Protein AF-A0A7Y0SBK3-F1 (afdb_monomer)

Organism: Vibrio parahaemolyticus (NCBI:txid670)

InterPro domains:
  IPR017850 Alkaline-phosphatase-like, core domain superfamily [G3DSA:3.40.720.10] (1-101)
  IPR017850 Alkaline-phosphatase-like, core domain superfamily [SSF53649] (2-97)

Foldseek 3Di:
DDDFAPPPADLQRVLCVFFVDHCVRQVVHYPPDQAETPGDGPLNVCVVVVHAAADEEACSVCRHWFHPPDDCVPRQAAQCSPTSHNGYHHAHDPPDRPVSRD

Sequence (102 aa):
PVQCELPSMSRPLYECILTGVRPVESGIVNNNIVRLSKHDSIFSLAKAQGKVTAAAAYHWVSELYNRAPFEPVRDRFTHDETLNIQHGCFYHWDHYPDEALF

Secondary structure (DSSP, 8-state):
----PSS--HHHHHHHHHH---HHHHT--STT--S--SS--HHHHHHHTT---EEEEETHHHHHHT-SS--HHHHSEEE-TTSSSSEEEEE--SS--GGGT-

Structure (mmCIF, N/CA/C/O backbone):
data_AF-A0A7Y0SBK3-F1
#
_entry.id   AF-A0A7Y0SBK3-F1
#
loop_
_atom_site.group_PDB
_atom_site.id
_atom_site.type_symbol
_atom_site.label_atom_id
_atom_site.label_alt_id
_atom_site.label_comp_id
_atom_site.label_asym_id
_atom_site.label_entity_id
_atom_site.label_seq_id
_atom_site.pdbx_PDB_ins_code
_atom_site.Cartn_x
_atom_site.Cartn_y
_atom_site.Cartn_z
_atom_site.occupancy
_atom_site.B_iso_or_equiv
_atom_site.auth_seq_id
_atom_site.auth_comp_id
_atom_site.auth_asym_id
_atom_site.auth_atom_id
_atom_site.pdbx_PDB_model_num
ATOM 1 N N . PRO A 1 1 ? 19.084 -16.283 8.026 1.00 74.00 1 PRO A N 1
ATOM 2 C CA . PRO A 1 1 ? 18.577 -15.773 6.730 1.00 74.00 1 PRO A CA 1
ATOM 3 C C . PRO A 1 1 ? 17.096 -15.383 6.823 1.00 74.00 1 PRO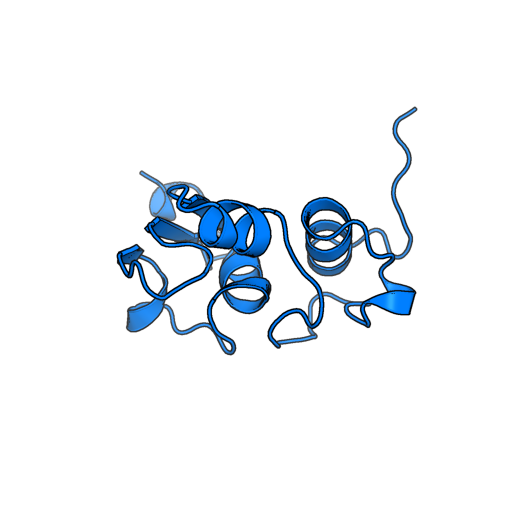 A C 1
ATOM 5 O O . PRO A 1 1 ? 16.313 -16.135 7.393 1.00 74.00 1 PRO A O 1
ATOM 8 N N . VAL A 1 2 ? 16.733 -14.206 6.305 1.00 77.19 2 VAL A N 1
ATOM 9 C CA . VAL A 1 2 ? 15.328 -13.785 6.158 1.00 77.19 2 VAL A CA 1
ATOM 10 C C . VAL A 1 2 ? 14.784 -14.420 4.877 1.00 77.19 2 VAL A C 1
ATOM 12 O O . VAL A 1 2 ? 15.456 -14.382 3.848 1.00 77.19 2 VAL A O 1
ATOM 15 N N . GLN A 1 3 ? 13.613 -15.050 4.954 1.00 88.62 3 GLN A N 1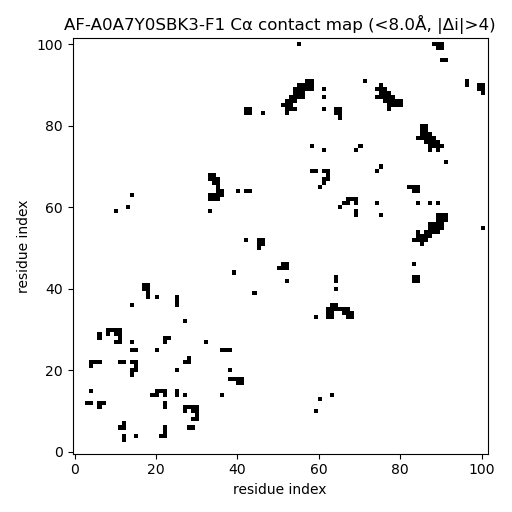
ATOM 16 C CA . GLN A 1 3 ? 12.937 -15.688 3.821 1.00 88.62 3 GLN A CA 1
ATOM 17 C C . GLN A 1 3 ? 11.788 -14.798 3.332 1.00 88.62 3 GLN A C 1
ATOM 19 O O . GLN A 1 3 ? 11.200 -14.064 4.123 1.00 88.62 3 GLN A O 1
ATOM 24 N N . CYS A 1 4 ? 11.481 -14.855 2.035 1.00 91.19 4 CYS A N 1
ATOM 25 C CA . CYS A 1 4 ? 10.337 -14.166 1.438 1.00 91.19 4 CYS A CA 1
ATOM 26 C C . CYS A 1 4 ? 9.482 -15.149 0.633 1.00 91.19 4 CYS A C 1
ATOM 28 O O . CYS A 1 4 ? 9.964 -16.210 0.231 1.00 91.19 4 CYS A O 1
ATOM 30 N N . GLU A 1 5 ? 8.221 -14.783 0.412 1.00 95.62 5 GLU A N 1
ATOM 31 C CA . GLU A 1 5 ? 7.313 -15.525 -0.461 1.00 95.62 5 GLU A CA 1
ATOM 32 C C . GLU A 1 5 ? 7.717 -15.404 -1.936 1.00 95.62 5 GLU A C 1
ATOM 34 O O . GLU A 1 5 ? 8.484 -14.524 -2.339 1.00 95.62 5 GLU A O 1
ATOM 39 N N . LEU A 1 6 ? 7.169 -16.293 -2.764 1.00 93.50 6 LEU A N 1
ATOM 40 C CA . LEU A 1 6 ? 7.347 -16.246 -4.210 1.00 93.50 6 LEU A CA 1
ATOM 41 C C . LEU A 1 6 ? 6.083 -15.707 -4.900 1.00 93.50 6 LEU A C 1
ATOM 43 O O . LEU A 1 6 ? 4.971 -16.081 -4.521 1.00 93.50 6 LEU A O 1
ATOM 47 N N . PRO A 1 7 ? 6.227 -14.878 -5.949 1.00 94.56 7 PRO A N 1
ATOM 48 C CA . PRO A 1 7 ? 7.485 -14.381 -6.509 1.00 94.56 7 PRO A CA 1
ATOM 49 C C . PRO A 1 7 ? 8.098 -13.249 -5.674 1.00 94.56 7 PRO A C 1
ATOM 51 O O . PRO A 1 7 ? 7.385 -12.402 -5.139 1.00 94.56 7 PRO A O 1
ATOM 54 N N . SER A 1 8 ? 9.432 -13.191 -5.644 1.00 93.62 8 SER A N 1
ATOM 55 C CA . SER A 1 8 ? 10.204 -12.170 -4.927 1.00 93.62 8 SER A CA 1
ATOM 56 C C . SER A 1 8 ? 10.209 -10.820 -5.666 1.00 93.62 8 SER A C 1
ATOM 58 O O . SER A 1 8 ? 11.249 -10.335 -6.111 1.00 93.62 8 SER A O 1
ATOM 60 N N . MET A 1 9 ? 9.021 -10.244 -5.856 1.00 95.75 9 MET A N 1
ATOM 61 C CA . MET A 1 9 ? 8.772 -8.961 -6.518 1.00 95.75 9 MET A CA 1
ATOM 62 C C . MET A 1 9 ? 8.092 -7.992 -5.551 1.00 95.75 9 MET A C 1
ATOM 64 O O . MET A 1 9 ? 7.298 -8.408 -4.709 1.00 95.75 9 MET A O 1
ATOM 68 N N . SER A 1 10 ? 8.359 -6.694 -5.696 1.00 94.81 10 SER A N 1
ATOM 69 C CA . SER A 1 10 ? 7.945 -5.705 -4.700 1.00 94.81 10 SER A CA 1
ATOM 70 C C . SER A 1 10 ? 6.428 -5.636 -4.498 1.00 94.81 10 SER A C 1
ATOM 72 O O . SER A 1 10 ? 5.983 -5.792 -3.367 1.00 94.81 10 SER A O 1
ATOM 74 N N . ARG A 1 11 ? 5.606 -5.466 -5.550 1.00 96.81 11 ARG A N 1
ATOM 75 C CA . ARG A 1 11 ? 4.143 -5.342 -5.375 1.00 96.81 11 ARG A CA 1
ATOM 76 C C . ARG A 1 11 ? 3.507 -6.610 -4.776 1.00 96.81 11 ARG A C 1
ATOM 78 O O . ARG A 1 11 ? 2.757 -6.460 -3.813 1.00 96.81 11 ARG A O 1
ATOM 85 N N . PRO A 1 12 ? 3.821 -7.834 -5.255 1.00 97.94 12 PRO A N 1
ATOM 86 C CA . PRO A 1 12 ? 3.398 -9.070 -4.590 1.00 97.94 12 PRO A CA 1
ATOM 87 C C . PRO A 1 12 ? 3.792 -9.157 -3.114 1.00 97.94 12 PRO A C 1
ATOM 89 O O . PRO A 1 12 ? 2.976 -9.539 -2.277 1.00 97.94 12 PRO A O 1
ATOM 92 N N . LEU A 1 13 ? 5.027 -8.779 -2.774 1.00 97.25 13 LEU A N 1
ATOM 93 C CA . LEU A 1 13 ? 5.510 -8.863 -1.398 1.00 97.25 13 LEU A CA 1
ATOM 94 C C . LEU A 1 13 ? 4.936 -7.767 -0.490 1.00 97.25 13 LEU A C 1
ATOM 96 O O . LEU A 1 13 ? 4.731 -8.030 0.692 1.00 97.25 13 LEU A O 1
ATOM 100 N N . TYR A 1 14 ? 4.608 -6.579 -1.010 1.00 97.12 14 TYR A N 1
ATOM 101 C CA . TYR A 1 14 ? 3.883 -5.559 -0.246 1.00 97.12 14 TYR A CA 1
ATOM 102 C C . TYR A 1 14 ? 2.474 -6.019 0.117 1.00 97.12 14 TYR A C 1
ATOM 104 O O . TYR A 1 14 ? 2.080 -5.874 1.272 1.00 97.12 14 TYR A O 1
ATOM 112 N N . GLU A 1 15 ? 1.739 -6.603 -0.834 1.00 98.19 15 GLU A N 1
ATOM 113 C CA . GLU A 1 15 ? 0.440 -7.228 -0.555 1.00 98.19 15 GLU A CA 1
ATOM 114 C C . GLU A 1 15 ? 0.590 -8.308 0.523 1.00 98.19 15 GLU A C 1
ATOM 116 O O . GLU A 1 15 ? -0.133 -8.301 1.518 1.00 98.19 15 GLU A O 1
ATOM 121 N N . CYS A 1 16 ? 1.580 -9.191 0.375 1.00 97.94 16 CYS A N 1
ATOM 122 C CA . CYS A 1 16 ? 1.807 -10.287 1.311 1.00 97.94 16 CYS A CA 1
ATOM 123 C C . CYS A 1 16 ? 2.118 -9.811 2.733 1.00 97.94 16 CYS A C 1
ATOM 125 O O . CYS A 1 16 ? 1.548 -10.326 3.690 1.00 97.94 16 CYS A O 1
ATOM 127 N N . ILE A 1 17 ? 3.009 -8.831 2.894 1.00 97.00 17 ILE A N 1
ATOM 128 C CA . ILE A 1 17 ? 3.418 -8.347 4.219 1.00 97.00 17 ILE A CA 1
ATOM 129 C C . ILE A 1 17 ? 2.276 -7.595 4.910 1.00 97.00 17 ILE A C 1
ATOM 131 O O . ILE A 1 17 ? 2.110 -7.710 6.121 1.00 97.00 17 ILE A O 1
ATOM 135 N N . LEU A 1 18 ? 1.491 -6.821 4.158 1.00 98.12 18 LEU A N 1
ATOM 136 C CA . LEU A 1 18 ? 0.480 -5.932 4.732 1.00 98.12 18 LEU A CA 1
ATOM 137 C C . LEU A 1 18 ? -0.881 -6.607 4.938 1.00 98.12 18 LEU A C 1
ATOM 139 O O . LEU A 1 18 ? -1.694 -6.059 5.679 1.00 98.12 18 LEU A O 1
ATOM 143 N N . THR A 1 19 ? -1.122 -7.768 4.321 1.00 98.44 19 THR A N 1
ATOM 144 C CA . THR A 1 19 ? -2.361 -8.560 4.481 1.00 98.44 19 THR A CA 1
ATOM 145 C C . THR A 1 19 ? -2.135 -9.919 5.151 1.00 98.44 19 THR A C 1
ATOM 147 O O . THR A 1 19 ? -3.076 -10.525 5.656 1.00 98.44 19 THR A O 1
ATOM 150 N N . GLY A 1 20 ? -0.899 -10.430 5.151 1.00 97.62 20 GLY A N 1
ATOM 151 C CA . GLY A 1 20 ? -0.581 -11.795 5.579 1.00 97.62 20 GLY A CA 1
ATOM 152 C C . GLY A 1 20 ? -0.983 -12.887 4.576 1.00 97.62 20 GLY A C 1
ATOM 153 O O . GLY A 1 20 ? -0.877 -14.066 4.904 1.00 97.62 20 GLY A O 1
ATOM 154 N N . VAL A 1 21 ? -1.444 -12.528 3.369 1.00 98.19 21 VAL A N 1
ATOM 155 C CA . VAL A 1 21 ? -1.926 -13.471 2.343 1.00 98.19 21 VAL A CA 1
ATOM 156 C C . VAL A 1 21 ? -0.852 -13.722 1.283 1.00 98.19 21 VAL A C 1
ATOM 158 O O . VAL A 1 21 ? -0.281 -12.779 0.734 1.00 98.19 21 VAL A O 1
ATOM 161 N N . ARG A 1 22 ? -0.586 -14.990 0.941 1.00 97.81 22 ARG A N 1
ATOM 162 C CA . ARG A 1 22 ? 0.470 -15.337 -0.029 1.00 97.81 22 ARG A CA 1
ATOM 163 C C . ARG A 1 22 ? 0.153 -14.778 -1.423 1.00 97.81 22 ARG A C 1
ATOM 165 O O . ARG A 1 22 ? -1.019 -14.749 -1.800 1.00 97.81 22 ARG A O 1
ATOM 172 N N . PRO A 1 23 ? 1.155 -14.436 -2.259 1.00 97.75 23 PRO A N 1
ATOM 173 C CA . PRO A 1 23 ? 0.921 -13.874 -3.596 1.00 97.75 23 PRO A CA 1
ATOM 174 C C . PRO A 1 23 ? -0.022 -14.692 -4.489 1.00 97.75 23 PRO A C 1
ATOM 176 O O . PRO A 1 23 ? -0.858 -14.134 -5.199 1.00 97.75 23 PRO A O 1
ATOM 179 N N . VAL A 1 24 ? 0.089 -16.025 -4.442 1.00 96.94 24 VAL A N 1
ATOM 180 C CA . VAL A 1 24 ? -0.773 -16.932 -5.219 1.00 96.94 24 VAL A CA 1
ATOM 181 C C . VAL A 1 24 ? -2.233 -16.903 -4.752 1.00 96.94 24 VAL A C 1
ATOM 183 O O . VAL A 1 24 ? -3.136 -17.073 -5.565 1.00 96.94 24 VAL A O 1
ATOM 186 N N . GLU A 1 25 ? -2.469 -16.649 -3.464 1.00 97.88 25 GLU A N 1
ATOM 187 C CA . GLU A 1 25 ? -3.805 -16.569 -2.864 1.00 97.88 25 GLU A CA 1
ATOM 188 C C . GLU A 1 25 ? -4.410 -15.177 -3.046 1.00 97.88 25 GLU A C 1
ATOM 190 O O . GLU A 1 25 ? -5.582 -15.057 -3.399 1.00 97.88 25 GLU A O 1
ATOM 195 N N . SER A 1 26 ? -3.602 -14.123 -2.880 1.00 97.44 26 SER A N 1
ATOM 196 C CA . SER A 1 26 ? -4.049 -12.741 -3.071 1.00 97.44 26 SER A CA 1
ATOM 197 C C . SER A 1 26 ? -4.319 -12.412 -4.535 1.00 97.44 26 SER A C 1
ATOM 199 O O . SER A 1 26 ? -5.094 -11.504 -4.852 1.00 97.44 26 SER A O 1
ATOM 201 N N . GLY A 1 27 ? -3.665 -13.134 -5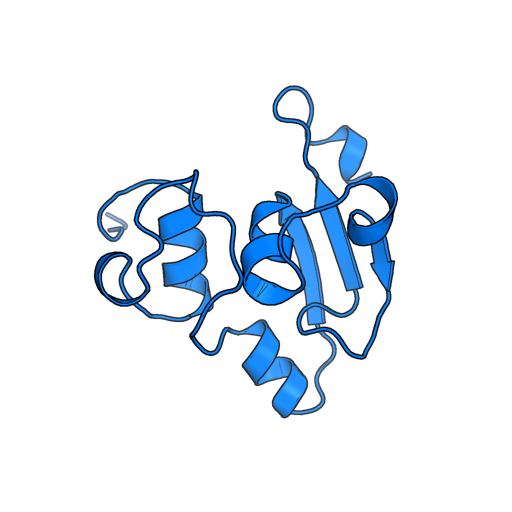.449 1.00 97.75 27 GLY A N 1
ATOM 202 C CA . GLY A 1 27 ? -3.711 -12.897 -6.884 1.00 97.75 27 GLY A CA 1
ATOM 203 C C . GLY A 1 27 ? -2.940 -11.649 -7.321 1.00 97.75 27 GLY A C 1
ATOM 204 O O . GLY A 1 27 ? -3.123 -11.214 -8.455 1.00 97.75 27 GLY A O 1
ATOM 205 N N . ILE A 1 28 ? -2.119 -11.044 -6.453 1.00 98.06 28 ILE A N 1
ATOM 206 C CA . ILE A 1 28 ? -1.122 -10.025 -6.818 1.00 98.06 28 ILE A CA 1
ATOM 207 C C . ILE A 1 28 ? 0.203 -10.757 -7.062 1.00 98.06 28 ILE A C 1
ATOM 209 O O . ILE A 1 28 ? 1.039 -10.882 -6.176 1.00 98.06 28 ILE A O 1
ATOM 213 N N . VAL A 1 29 ? 0.378 -11.294 -8.272 1.00 97.56 29 VAL A N 1
ATOM 214 C CA . VAL A 1 29 ? 1.510 -12.179 -8.625 1.00 97.56 29 VAL A CA 1
ATOM 215 C C . VAL A 1 29 ? 2.583 -11.510 -9.492 1.00 97.56 29 VAL A C 1
ATOM 217 O O . VAL A 1 29 ? 3.569 -12.139 -9.855 1.00 97.56 29 VAL A O 1
ATOM 220 N N . ASN A 1 30 ? 2.413 -10.240 -9.856 1.00 96.62 30 ASN A N 1
ATOM 221 C CA . ASN A 1 30 ? 3.419 -9.433 -10.546 1.00 96.62 30 ASN A CA 1
ATOM 222 C C . ASN A 1 30 ? 3.153 -7.933 -10.323 1.00 96.62 30 ASN A C 1
ATOM 224 O O . ASN A 1 30 ? 2.090 -7.549 -9.832 1.00 96.62 30 ASN A O 1
ATOM 228 N N . ASN A 1 31 ? 4.113 -7.085 -10.696 1.00 96.00 31 ASN A N 1
ATOM 229 C CA . ASN A 1 31 ? 4.042 -5.636 -10.466 1.00 96.00 31 ASN A CA 1
ATOM 230 C C . ASN A 1 31 ? 2.994 -4.900 -11.322 1.00 96.00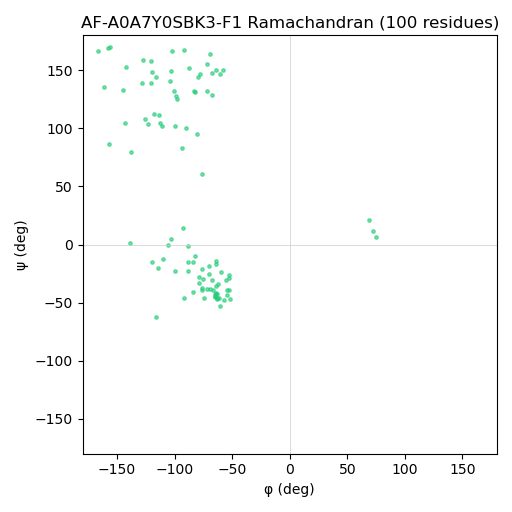 31 ASN A C 1
ATOM 232 O O . ASN A 1 31 ? 2.570 -3.808 -10.949 1.00 96.00 31 ASN A O 1
ATOM 236 N N . ASN A 1 32 ? 2.533 -5.504 -12.420 1.00 96.31 32 ASN A N 1
ATOM 237 C CA . ASN A 1 32 ? 1.639 -4.866 -13.391 1.00 96.31 32 ASN A CA 1
ATOM 238 C C . ASN A 1 32 ? 0.146 -5.029 -13.047 1.00 96.31 32 ASN A C 1
ATOM 240 O O . ASN A 1 32 ? -0.710 -4.540 -13.781 1.00 96.31 32 ASN A O 1
ATOM 244 N N . ILE A 1 33 ? -0.196 -5.732 -11.961 1.00 97.19 33 ILE A N 1
ATOM 245 C CA . ILE A 1 33 ? -1.593 -5.937 -11.553 1.00 97.19 33 ILE A CA 1
ATOM 246 C C . ILE A 1 33 ? -2.108 -4.700 -10.817 1.00 97.19 33 ILE A C 1
ATOM 248 O O . ILE A 1 33 ? -1.936 -4.576 -9.608 1.00 97.19 33 ILE A O 1
ATOM 252 N N . VAL A 1 34 ? -2.777 -3.807 -11.546 1.00 97.50 34 VAL A N 1
ATOM 253 C CA . VAL A 1 34 ? -3.359 -2.565 -11.016 1.00 97.50 34 VAL A CA 1
ATOM 254 C C . VAL A 1 34 ? -4.797 -2.792 -10.548 1.00 97.50 34 VAL A C 1
ATOM 256 O O . VAL A 1 34 ? -5.724 -2.840 -11.353 1.00 97.50 34 VAL A O 1
ATOM 259 N N . ARG A 1 35 ? -4.987 -2.957 -9.235 1.00 97.75 35 ARG A N 1
ATOM 260 C CA . ARG A 1 35 ? -6.299 -2.999 -8.562 1.00 97.75 35 ARG A CA 1
ATOM 26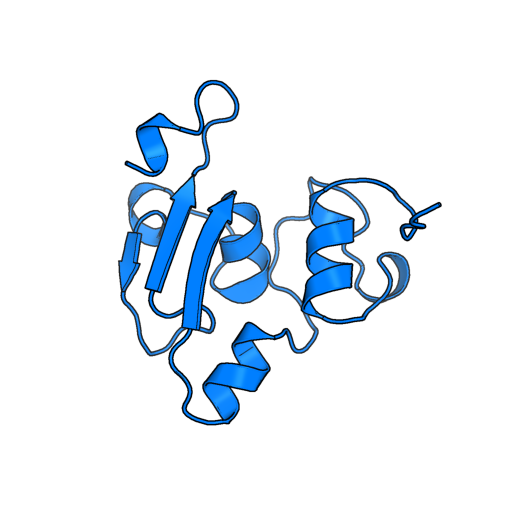1 C C . ARG A 1 35 ? -6.151 -2.862 -7.045 1.00 97.75 35 ARG A C 1
ATOM 263 O O . ARG A 1 35 ? -5.069 -3.121 -6.518 1.00 97.75 35 ARG A O 1
ATOM 270 N N . LEU A 1 36 ? -7.275 -2.607 -6.372 1.00 98.19 36 LEU A N 1
ATOM 271 C CA . LEU A 1 36 ? -7.401 -2.754 -4.921 1.00 98.19 36 LEU A CA 1
ATOM 272 C C . LEU A 1 36 ? -7.149 -4.203 -4.476 1.00 98.19 36 LEU A C 1
ATOM 274 O O . LEU A 1 36 ? -7.501 -5.166 -5.180 1.00 98.19 36 LEU A O 1
ATOM 278 N N . SER A 1 37 ? -6.576 -4.348 -3.282 1.00 98.00 37 SER A N 1
ATOM 279 C CA . SER A 1 37 ? -6.546 -5.607 -2.545 1.00 98.00 37 SER A CA 1
ATOM 280 C C . SER A 1 37 ? -7.974 -6.104 -2.294 1.00 98.00 37 SER A C 1
ATOM 282 O O . SER A 1 37 ? -8.928 -5.330 -2.211 1.00 98.00 37 SER A O 1
ATOM 284 N N . LYS A 1 38 ? -8.121 -7.427 -2.213 1.00 98.06 38 LYS A N 1
ATOM 285 C CA . LYS A 1 38 ? -9.377 -8.099 -1.841 1.00 98.06 38 LYS A CA 1
ATOM 286 C C . LYS A 1 38 ? -9.349 -8.598 -0.393 1.00 98.06 38 LYS A C 1
ATOM 288 O O . LYS A 1 38 ? -10.272 -9.294 0.020 1.00 98.06 38 LYS A O 1
ATOM 293 N N . HIS A 1 39 ? -8.281 -8.292 0.337 1.00 98.19 39 HIS A N 1
ATOM 294 C CA . HIS A 1 39 ? -8.022 -8.779 1.682 1.00 98.19 39 HIS A CA 1
ATOM 295 C C . HIS A 1 39 ? -7.913 -7.607 2.649 1.00 98.19 39 HIS A C 1
ATOM 297 O O . HIS A 1 39 ? -7.616 -6.478 2.252 1.00 98.19 39 HIS A O 1
ATOM 303 N N . ASP A 1 40 ? -8.141 -7.891 3.926 1.00 98.19 40 ASP A N 1
ATOM 304 C 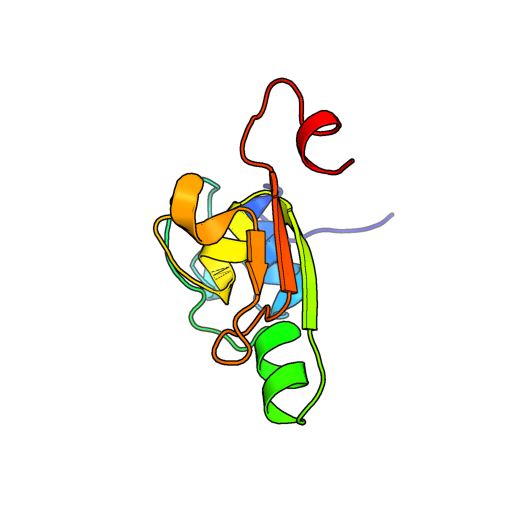CA . ASP A 1 40 ? -7.896 -6.913 4.970 1.00 98.19 40 ASP A CA 1
ATOM 305 C C . ASP A 1 40 ? -6.399 -6.648 5.097 1.00 98.19 40 ASP A C 1
ATOM 307 O O . ASP A 1 40 ? -5.591 -7.570 5.222 1.00 98.19 40 ASP A O 1
ATOM 311 N N . SER A 1 41 ? -6.036 -5.370 5.064 1.00 98.38 41 SER A N 1
ATOM 312 C CA . SER A 1 41 ? -4.673 -4.921 5.303 1.00 98.38 41 SER A CA 1
ATOM 313 C C . SER A 1 41 ? -4.542 -4.356 6.710 1.00 98.38 41 SER A C 1
ATOM 315 O O . SER A 1 41 ? -5.533 -4.006 7.355 1.00 98.38 41 SER A O 1
ATOM 317 N N . ILE A 1 42 ? -3.309 -4.163 7.182 1.00 98.44 42 ILE A N 1
ATOM 318 C CA . ILE A 1 42 ? -3.072 -3.458 8.452 1.00 98.44 42 ILE A CA 1
ATOM 319 C C . ILE A 1 42 ? -3.765 -2.084 8.498 1.00 98.44 42 ILE A C 1
ATOM 321 O O . ILE A 1 42 ? -4.163 -1.638 9.572 1.00 98.44 42 ILE A O 1
ATOM 325 N N . PHE A 1 43 ? -3.951 -1.434 7.343 1.00 98.69 43 PHE A N 1
ATOM 326 C CA . PHE A 1 43 ? -4.613 -0.138 7.236 1.00 98.69 43 PHE A CA 1
ATOM 327 C C . PHE A 1 43 ? -6.130 -0.260 7.414 1.00 98.69 43 PHE A C 1
ATOM 329 O O . PHE A 1 43 ? -6.701 0.498 8.199 1.00 98.69 43 PHE A O 1
ATOM 336 N N . SER A 1 44 ? -6.783 -1.229 6.752 1.00 98.38 44 SER A N 1
ATOM 337 C CA . SER A 1 44 ? -8.229 -1.449 6.930 1.00 98.38 44 SER A CA 1
ATOM 338 C C . SER A 1 44 ? -8.549 -1.872 8.366 1.00 98.38 44 SER A C 1
ATOM 340 O O . SER A 1 44 ? -9.473 -1.332 8.975 1.00 98.38 44 SER A O 1
ATOM 342 N N . LEU A 1 45 ? -7.728 -2.751 8.951 1.00 98.62 45 LEU A N 1
ATOM 343 C CA . LEU A 1 45 ? -7.875 -3.210 10.333 1.00 98.62 45 LEU A CA 1
ATOM 344 C C . LEU A 1 45 ? -7.681 -2.078 11.351 1.00 98.62 45 LEU A C 1
ATOM 346 O O . LEU A 1 45 ? -8.462 -1.957 12.295 1.00 98.62 45 LEU A O 1
ATOM 350 N N . ALA A 1 46 ? -6.660 -1.234 11.170 1.00 98.69 46 ALA A N 1
ATOM 351 C CA . ALA A 1 46 ? -6.412 -0.093 12.048 1.00 98.69 46 ALA A CA 1
ATOM 352 C C . ALA A 1 46 ? -7.568 0.915 11.993 1.00 98.69 46 ALA A C 1
ATOM 354 O O . ALA A 1 46 ? -8.078 1.325 13.039 1.00 98.69 46 ALA A O 1
ATOM 355 N N . LYS A 1 47 ? -8.036 1.254 10.788 1.00 98.44 47 LYS A N 1
ATOM 356 C CA . LYS A 1 47 ? -9.170 2.160 10.600 1.00 98.44 47 LYS A CA 1
ATOM 357 C C . LYS A 1 47 ? -10.464 1.608 11.195 1.00 98.44 47 LYS A C 1
ATOM 359 O O . LYS A 1 47 ? -11.190 2.348 11.852 1.00 98.44 47 LYS A O 1
ATOM 364 N N . ALA A 1 48 ? -10.745 0.314 11.018 1.00 98.31 48 ALA A N 1
ATOM 365 C CA . ALA A 1 48 ? -11.919 -0.336 11.608 1.00 98.31 48 ALA A CA 1
ATOM 366 C C . ALA A 1 48 ? -11.931 -0.252 13.148 1.00 98.31 48 ALA A C 1
ATOM 368 O O . ALA A 1 48 ? -12.991 -0.288 13.766 1.00 98.31 48 ALA A O 1
ATOM 369 N N . GLN A 1 49 ? -10.758 -0.084 13.767 1.00 98.56 49 GLN A N 1
ATOM 370 C CA . GLN A 1 49 ? -10.587 0.149 15.204 1.00 98.56 49 GLN A CA 1
ATOM 371 C C . GLN A 1 49 ? -10.525 1.641 15.585 1.00 98.56 49 GLN A C 1
ATOM 373 O O . GLN A 1 49 ? -10.098 1.974 16.691 1.00 98.56 49 GLN A O 1
ATOM 378 N N . GLY A 1 50 ? -10.907 2.546 14.681 1.00 98.19 50 GLY A N 1
ATOM 379 C CA . GLY A 1 50 ? -10.902 3.992 14.915 1.00 98.19 50 GLY A CA 1
ATOM 380 C C . GLY A 1 50 ? -9.503 4.602 15.036 1.00 98.19 50 GLY A C 1
ATOM 381 O O . GLY A 1 50 ? -9.352 5.662 15.639 1.00 98.19 50 GLY A O 1
ATOM 382 N N . LYS A 1 51 ? -8.464 3.930 14.523 1.00 98.62 51 LYS A N 1
ATOM 383 C CA . LYS A 1 51 ? -7.094 4.459 14.525 1.00 98.62 51 LYS A CA 1
ATOM 384 C C . LYS A 1 51 ? -6.851 5.317 13.292 1.00 98.62 51 LYS A C 1
ATOM 386 O O . LYS A 1 51 ? -7.418 5.063 12.233 1.00 98.62 51 LYS A O 1
ATOM 391 N N . VAL A 1 52 ? -5.940 6.273 13.446 1.00 98.56 52 VAL A N 1
ATOM 392 C CA . VAL A 1 52 ? -5.440 7.094 12.345 1.00 98.56 52 VAL A CA 1
ATOM 393 C C . VAL A 1 52 ? -4.327 6.352 11.611 1.00 98.56 52 VAL A C 1
ATOM 395 O O . VAL A 1 52 ? -3.407 5.829 12.245 1.00 98.56 52 VAL A O 1
ATOM 398 N N . THR A 1 53 ? -4.400 6.312 10.284 1.00 98.69 53 THR A N 1
ATOM 399 C CA . THR A 1 53 ? -3.409 5.655 9.427 1.00 98.69 53 THR A CA 1
ATOM 400 C C . THR A 1 53 ? -2.688 6.650 8.526 1.00 98.69 53 THR A C 1
ATOM 402 O O . THR A 1 53 ? -3.269 7.608 8.009 1.00 98.69 53 THR A O 1
ATOM 405 N N . ALA A 1 54 ? -1.402 6.390 8.297 1.00 98.25 54 ALA A N 1
ATOM 406 C CA . ALA A 1 54 ? -0.598 7.163 7.368 1.00 98.25 54 ALA A CA 1
ATOM 407 C C . ALA A 1 54 ? 0.385 6.279 6.597 1.00 98.25 54 ALA A C 1
ATOM 409 O O . ALA A 1 54 ? 0.806 5.235 7.100 1.00 98.25 54 ALA A O 1
ATOM 410 N N . ALA A 1 55 ? 0.765 6.701 5.390 1.00 97.50 55 ALA A N 1
ATOM 411 C CA . ALA A 1 55 ? 1.816 6.051 4.615 1.00 97.50 55 ALA A CA 1
ATOM 412 C C . ALA A 1 55 ? 2.629 7.065 3.805 1.00 97.50 55 ALA A C 1
ATOM 414 O O . ALA A 1 55 ? 2.073 7.898 3.094 1.00 97.50 55 ALA A O 1
ATOM 415 N N . ALA A 1 56 ? 3.950 6.930 3.870 1.00 96.50 56 ALA A N 1
ATOM 416 C CA . ALA A 1 56 ? 4.893 7.537 2.943 1.00 96.50 56 ALA A CA 1
ATOM 417 C C . ALA A 1 56 ? 5.511 6.394 2.128 1.00 96.50 56 ALA A C 1
ATOM 419 O O . ALA A 1 56 ? 6.288 5.606 2.667 1.00 96.50 56 ALA A O 1
ATOM 420 N N . ALA A 1 57 ? 5.062 6.197 0.888 1.00 95.31 57 ALA A N 1
ATOM 421 C CA . ALA A 1 57 ? 5.320 4.951 0.163 1.00 95.31 57 ALA A CA 1
ATOM 422 C C . ALA A 1 57 ? 5.248 5.116 -1.358 1.00 95.31 57 ALA A C 1
ATOM 424 O O . ALA A 1 57 ? 4.789 6.132 -1.865 1.00 95.31 57 ALA A O 1
ATOM 425 N N . TYR A 1 58 ? 5.660 4.092 -2.105 1.00 94.94 58 TYR A N 1
ATOM 426 C CA . TYR A 1 58 ? 5.449 4.078 -3.549 1.00 94.94 58 TYR A CA 1
ATOM 427 C C . TYR A 1 58 ? 3.953 3.972 -3.876 1.00 94.94 58 TYR A C 1
ATOM 429 O O . TYR A 1 58 ? 3.200 3.306 -3.160 1.00 94.94 58 TYR A O 1
ATOM 437 N N . HIS A 1 59 ? 3.523 4.578 -4.983 1.00 95.81 59 HIS A N 1
ATOM 438 C CA . HIS A 1 59 ? 2.112 4.690 -5.376 1.00 95.81 59 HIS A CA 1
ATOM 439 C C . HIS A 1 59 ? 1.326 3.369 -5.419 1.00 95.81 59 HIS A C 1
ATOM 441 O O . HIS A 1 59 ? 0.124 3.372 -5.159 1.00 95.81 59 HIS A O 1
ATOM 447 N N . TRP A 1 60 ? 1.988 2.228 -5.642 1.00 96.38 60 TRP A N 1
ATOM 448 C CA . TRP A 1 60 ? 1.358 0.905 -5.575 1.00 96.38 60 TRP A CA 1
ATOM 449 C C . TRP A 1 60 ? 0.661 0.632 -4.242 1.00 96.38 60 TRP A C 1
ATOM 451 O O . TRP A 1 60 ? -0.334 -0.081 -4.222 1.00 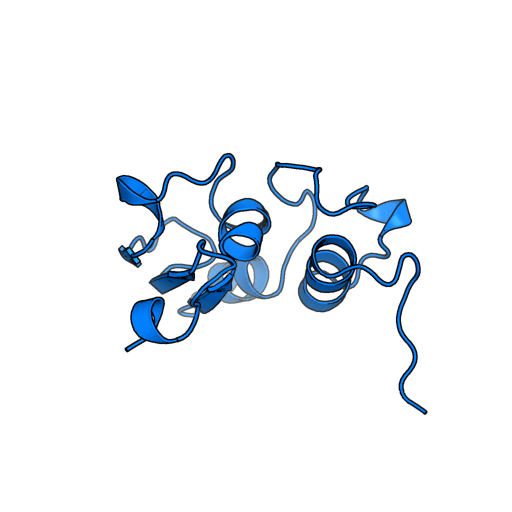96.38 60 TRP A O 1
ATOM 461 N N . VAL A 1 61 ? 1.142 1.203 -3.135 1.00 97.81 61 VAL A N 1
ATOM 462 C CA . VAL A 1 61 ? 0.488 1.068 -1.827 1.00 97.81 61 VAL A CA 1
ATOM 463 C C . VAL A 1 61 ? -0.874 1.775 -1.827 1.00 97.81 61 VAL A C 1
ATOM 465 O O . VAL A 1 61 ? -1.846 1.223 -1.314 1.00 97.81 61 VAL A O 1
ATOM 468 N N . SER A 1 62 ? -0.984 2.942 -2.470 1.00 98.12 62 SER A N 1
ATOM 469 C CA . SER A 1 62 ? -2.276 3.609 -2.684 1.00 98.12 62 SER A CA 1
ATOM 470 C C . SER A 1 62 ? -3.185 2.778 -3.591 1.00 98.12 62 SER A C 1
ATOM 472 O O . SER A 1 62 ? -4.356 2.577 -3.274 1.00 98.12 62 SER A O 1
ATOM 474 N N . GLU A 1 63 ? -2.638 2.202 -4.665 1.00 98.25 63 GLU A N 1
ATOM 475 C CA . GLU A 1 63 ? -3.409 1.333 -5.561 1.00 98.25 63 GLU A CA 1
ATOM 476 C C . GLU A 1 63 ? -3.939 0.073 -4.886 1.00 98.25 63 GLU A C 1
ATOM 478 O O . GLU A 1 63 ? -5.023 -0.388 -5.233 1.00 98.25 63 GLU A O 1
ATOM 483 N N . LEU A 1 64 ? -3.195 -0.483 -3.930 1.00 98.50 64 LEU A N 1
ATOM 484 C CA . LEU A 1 64 ? -3.622 -1.657 -3.180 1.00 98.50 64 LEU A CA 1
ATOM 485 C C . LEU A 1 64 ? -4.676 -1.312 -2.119 1.00 98.50 64 LEU A C 1
ATOM 487 O O . LEU A 1 64 ? -5.613 -2.089 -1.947 1.00 98.50 64 LEU A O 1
ATOM 491 N N . TYR A 1 65 ? -4.571 -0.174 -1.421 1.00 98.56 65 TYR A N 1
ATOM 492 C CA . TYR A 1 65 ? -5.366 0.051 -0.200 1.00 98.56 65 TYR A CA 1
ATOM 493 C C . TYR A 1 65 ? -6.310 1.255 -0.223 1.00 98.56 65 TYR A C 1
ATOM 495 O O . TYR A 1 65 ? -7.217 1.302 0.607 1.00 98.56 65 TYR A O 1
ATOM 503 N N . ASN A 1 66 ? -6.155 2.188 -1.165 1.00 98.25 66 ASN A N 1
ATOM 504 C CA . ASN A 1 66 ? -6.989 3.386 -1.280 1.00 98.25 66 ASN A CA 1
ATOM 505 C C . ASN A 1 66 ? -7.789 3.418 -2.582 1.00 98.25 66 ASN A C 1
ATOM 507 O O . ASN A 1 66 ? -9.020 3.443 -2.543 1.00 98.25 66 ASN A O 1
ATOM 511 N N . ARG A 1 67 ? -7.109 3.458 -3.735 1.00 98.00 67 ARG A N 1
ATOM 512 C CA . ARG A 1 67 ? -7.752 3.642 -5.041 1.00 98.00 67 ARG A CA 1
ATOM 513 C C . ARG A 1 67 ? -6.848 3.201 -6.186 1.00 98.00 67 ARG A C 1
ATOM 515 O O . ARG A 1 67 ? -5.689 3.587 -6.234 1.00 98.00 67 ARG A O 1
ATOM 522 N N . ALA A 1 68 ? -7.408 2.466 -7.142 1.00 97.44 68 ALA A N 1
ATOM 523 C CA . ALA A 1 68 ? -6.742 2.098 -8.388 1.00 97.44 68 ALA A CA 1
ATOM 524 C C . ALA A 1 68 ? -7.632 2.459 -9.596 1.00 97.44 68 ALA A C 1
ATOM 526 O O . ALA A 1 68 ? -8.841 2.216 -9.528 1.00 97.44 68 ALA A O 1
ATOM 527 N N . PRO A 1 69 ? -7.071 2.989 -10.698 1.00 97.38 69 PRO A N 1
ATOM 528 C CA . PRO A 1 69 ? -5.656 3.335 -10.880 1.00 97.38 69 PRO A CA 1
ATOM 529 C C . PRO A 1 69 ? -5.239 4.579 -10.077 1.00 97.38 69 PRO A C 1
ATOM 531 O O . PRO A 1 69 ? -6.079 5.422 -9.748 1.00 97.38 69 PRO A O 1
ATOM 534 N N . PHE A 1 70 ? -3.942 4.679 -9.772 1.00 97.00 70 PHE A N 1
ATOM 535 C CA . PHE A 1 70 ? -3.363 5.865 -9.140 1.00 97.00 70 PHE A CA 1
ATOM 536 C C . PHE A 1 70 ? -3.302 7.043 -10.118 1.00 97.00 70 PHE A C 1
ATOM 538 O O . PHE A 1 70 ? -2.802 6.919 -11.236 1.00 97.00 70 PHE A O 1
ATOM 545 N N . GLU A 1 71 ? -3.754 8.210 -9.672 1.00 97.00 71 GLU A N 1
ATOM 546 C CA . GLU A 1 71 ? -3.642 9.478 -10.390 1.00 97.00 71 GLU A CA 1
ATOM 547 C C . GLU A 1 71 ? -2.798 10.465 -9.573 1.00 97.00 71 GLU A C 1
ATOM 549 O O . GLU A 1 71 ? -3.270 10.948 -8.542 1.00 97.00 71 GLU A O 1
ATOM 554 N N . PRO A 1 72 ? -1.585 10.846 -10.023 1.00 94.38 72 PRO A N 1
ATOM 555 C CA . PRO A 1 72 ? -0.674 11.677 -9.232 1.00 94.38 72 PRO A CA 1
ATOM 556 C C . PRO A 1 72 ? -1.268 12.998 -8.733 1.00 94.38 72 PRO A C 1
ATOM 558 O O . PRO A 1 72 ? -1.023 13.390 -7.598 1.00 94.38 72 PRO A O 1
ATOM 561 N N . VAL A 1 73 ? -2.070 13.677 -9.560 1.00 95.12 73 VAL A N 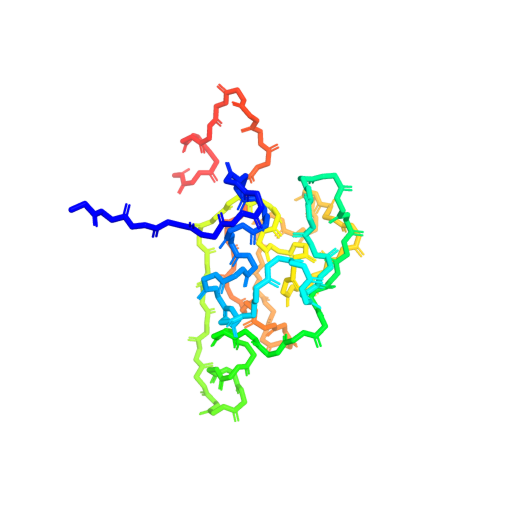1
ATOM 562 C CA . VAL A 1 73 ? -2.687 14.970 -9.210 1.00 95.12 73 VAL A CA 1
ATOM 563 C C . VAL A 1 73 ? -3.664 14.834 -8.041 1.00 95.12 73 VAL A C 1
ATOM 565 O O . VAL A 1 73 ? -3.765 15.738 -7.218 1.00 95.12 73 VAL A O 1
ATOM 568 N N . ARG A 1 74 ? -4.378 13.708 -7.969 1.00 95.94 74 ARG A N 1
ATOM 569 C CA . ARG A 1 74 ? -5.410 13.449 -6.963 1.00 95.94 74 ARG A CA 1
ATOM 570 C C . ARG A 1 74 ? -4.843 12.753 -5.732 1.00 95.94 74 ARG A C 1
ATOM 572 O O . ARG A 1 74 ? -5.178 13.117 -4.614 1.00 95.94 74 ARG A O 1
ATOM 579 N N . ASP A 1 75 ? -4.024 11.731 -5.952 1.00 97.25 75 ASP A N 1
ATOM 580 C CA . ASP A 1 75 ? -3.727 10.724 -4.939 1.00 97.25 75 ASP A CA 1
ATOM 581 C C . ASP A 1 75 ? -2.385 10.961 -4.237 1.00 97.25 75 ASP A C 1
ATOM 583 O O . ASP A 1 75 ? -2.221 10.486 -3.115 1.00 97.25 75 ASP A O 1
ATOM 587 N N . ARG A 1 76 ? -1.429 11.689 -4.852 1.00 95.31 76 ARG A N 1
ATOM 588 C CA . ARG A 1 76 ? -0.057 11.862 -4.323 1.00 95.31 76 ARG A CA 1
ATOM 589 C C . ARG A 1 76 ? -0.047 12.331 -2.872 1.00 95.31 76 ARG A C 1
ATOM 591 O O . ARG A 1 76 ? 0.687 11.762 -2.072 1.00 95.31 76 ARG A O 1
ATOM 598 N N . PHE A 1 77 ? -0.850 13.341 -2.555 1.00 97.00 77 PHE A N 1
ATOM 599 C CA . PHE A 1 77 ? -1.060 13.815 -1.193 1.00 97.00 77 PHE A CA 1
ATOM 600 C C . PHE A 1 77 ? -2.498 13.512 -0.799 1.00 97.00 77 PHE A C 1
ATOM 602 O O . PHE A 1 77 ? -3.432 14.160 -1.259 1.00 97.00 77 PHE A O 1
ATOM 609 N N . THR A 1 78 ? -2.672 12.496 0.035 1.00 97.50 78 THR A N 1
ATOM 610 C CA . THR A 1 78 ? -3.985 12.080 0.523 1.00 97.50 78 THR A CA 1
ATOM 611 C C . THR A 1 78 ? -4.211 12.656 1.916 1.00 97.50 78 THR A C 1
ATOM 613 O O . THR A 1 78 ? -3.391 12.453 2.809 1.00 97.50 78 THR A O 1
ATOM 616 N N . HIS A 1 79 ? -5.335 13.340 2.108 1.00 98.06 79 HIS A N 1
ATOM 617 C CA . HIS A 1 79 ? -5.877 13.701 3.416 1.00 98.06 79 HIS A CA 1
ATOM 618 C C . HIS A 1 79 ? -7.392 13.467 3.379 1.00 98.06 79 HIS A C 1
ATOM 620 O O . HIS A 1 79 ? -8.170 14.383 3.129 1.00 98.06 79 HIS A O 1
ATOM 626 N N . ASP A 1 80 ? -7.789 12.204 3.531 1.00 98.12 80 ASP A N 1
ATOM 627 C CA . ASP A 1 80 ? -9.179 11.756 3.425 1.00 98.12 80 ASP A CA 1
ATOM 628 C C . ASP A 1 80 ? -9.448 10.653 4.456 1.00 98.12 80 ASP A C 1
ATOM 630 O O . ASP A 1 80 ? -9.048 9.498 4.290 1.00 98.12 80 ASP A O 1
ATOM 634 N N . GLU A 1 81 ? -10.150 11.008 5.533 1.00 97.56 81 GLU A N 1
ATOM 635 C CA . GLU A 1 81 ? -10.463 10.090 6.633 1.00 97.56 81 GLU A CA 1
ATOM 636 C C . GLU A 1 81 ? -11.366 8.916 6.209 1.00 97.56 81 GLU A C 1
ATOM 638 O O . GLU A 1 81 ? -11.463 7.916 6.928 1.00 97.56 81 GLU A O 1
ATOM 643 N N . THR A 1 82 ? -11.996 8.997 5.029 1.00 97.75 82 THR A N 1
ATOM 644 C CA . THR A 1 82 ? -12.846 7.940 4.474 1.00 97.75 82 THR A CA 1
ATOM 645 C C . THR A 1 82 ? -12.059 6.835 3.767 1.00 97.75 82 THR A C 1
ATOM 647 O O . THR A 1 82 ? -12.628 5.772 3.511 1.00 97.75 82 THR A O 1
ATOM 650 N N . LEU A 1 83 ? -10.754 7.001 3.529 1.00 98.31 83 LEU A N 1
ATOM 651 C CA . LEU A 1 83 ? -9.871 5.992 2.923 1.00 98.31 83 LEU A CA 1
ATOM 652 C C . LEU A 1 83 ? -9.191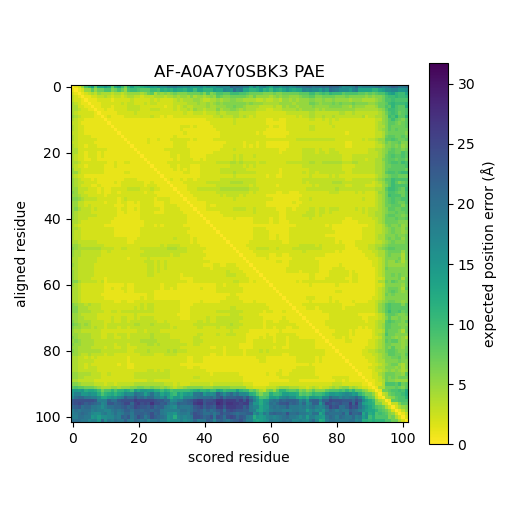 5.106 3.975 1.00 98.31 83 LEU A C 1
ATOM 654 O O . LEU A 1 83 ? -9.296 5.378 5.166 1.00 98.31 83 LEU A O 1
ATOM 658 N N . ASN A 1 84 ? -8.561 3.994 3.570 1.00 98.50 84 ASN A N 1
ATOM 659 C CA . ASN A 1 84 ? -7.863 3.105 4.514 1.00 98.50 84 ASN A CA 1
ATOM 660 C C . ASN A 1 84 ? -6.525 3.686 4.961 1.00 98.50 84 ASN A C 1
ATOM 662 O O . ASN A 1 84 ? -6.168 3.529 6.123 1.00 98.50 84 ASN A O 1
ATOM 666 N N . ILE A 1 85 ? -5.800 4.345 4.057 1.00 98.62 85 ILE A N 1
ATOM 667 C CA . ILE A 1 85 ? -4.656 5.205 4.359 1.00 98.62 85 ILE A CA 1
ATOM 668 C C . ILE A 1 85 ? -5.174 6.639 4.319 1.00 98.62 85 ILE A C 1
ATOM 670 O O . ILE A 1 85 ? -5.380 7.193 3.238 1.00 98.62 85 ILE A O 1
ATOM 674 N N . GLN A 1 86 ? -5.409 7.213 5.495 1.00 98.75 86 GLN A N 1
ATOM 675 C CA . GLN A 1 86 ? -6.085 8.505 5.629 1.00 98.75 86 GLN A CA 1
ATOM 676 C C . GLN A 1 86 ? -5.145 9.677 5.337 1.00 98.75 86 GLN A C 1
ATOM 678 O O . GLN A 1 86 ? -5.569 10.688 4.776 1.00 98.75 86 GLN A O 1
ATOM 683 N N . HIS A 1 87 ? -3.861 9.522 5.671 1.00 98.44 87 HIS A N 1
ATOM 684 C CA . HIS A 1 87 ? -2.817 10.510 5.404 1.00 98.44 87 HIS A CA 1
ATOM 685 C C . HIS A 1 87 ? -1.686 9.898 4.566 1.00 98.44 87 HIS A C 1
ATOM 687 O O . HIS A 1 87 ? -0.875 9.119 5.061 1.00 98.44 87 HIS A O 1
ATOM 693 N N . GLY A 1 88 ? -1.635 10.216 3.276 1.00 97.44 88 GLY A N 1
ATOM 694 C CA . GLY A 1 88 ? -0.715 9.589 2.323 1.00 97.44 88 GLY A CA 1
ATOM 695 C C . GLY A 1 88 ? 0.234 10.579 1.656 1.00 97.44 88 GLY A C 1
ATOM 696 O O . GLY A 1 88 ? -0.197 11.652 1.243 1.00 97.44 88 GLY A O 1
ATOM 697 N N . CYS A 1 89 ? 1.497 10.187 1.495 1.00 96.69 89 CYS A N 1
ATOM 698 C CA . CYS A 1 89 ? 2.459 10.805 0.585 1.00 96.69 89 CYS A CA 1
ATOM 699 C C . CYS A 1 89 ? 3.022 9.714 -0.334 1.00 96.69 89 CYS A C 1
ATOM 701 O O . CYS A 1 89 ? 3.768 8.838 0.114 1.00 96.69 89 CYS A O 1
ATOM 703 N N . PHE A 1 90 ? 2.621 9.725 -1.605 1.00 95.06 90 PHE A N 1
ATOM 704 C CA . PHE A 1 90 ? 2.939 8.652 -2.541 1.00 95.06 90 PHE A CA 1
ATOM 705 C C . PHE A 1 90 ? 3.876 9.099 -3.659 1.00 95.06 90 PHE A C 1
ATOM 707 O O . PHE A 1 90 ? 3.478 9.848 -4.554 1.00 95.06 90 PHE A O 1
ATOM 714 N N . TYR A 1 91 ? 5.108 8.590 -3.651 1.00 92.25 91 TYR A N 1
ATOM 715 C CA . TYR A 1 91 ? 6.033 8.799 -4.762 1.00 92.25 91 TYR A CA 1
ATOM 716 C C . TYR A 1 91 ? 5.709 7.832 -5.910 1.00 92.25 91 TYR A C 1
ATOM 718 O O . TYR A 1 91 ? 5.278 6.699 -5.695 1.00 92.25 91 TYR A O 1
ATOM 726 N N . HIS A 1 92 ? 5.878 8.297 -7.145 1.00 87.50 92 HIS A N 1
ATOM 727 C CA . HIS A 1 92 ? 5.497 7.556 -8.357 1.00 87.50 92 HIS A CA 1
ATOM 728 C C . HIS A 1 92 ? 6.536 7.669 -9.482 1.00 87.50 92 HIS A C 1
ATOM 730 O O . HIS A 1 92 ? 6.320 7.157 -10.577 1.00 87.50 92 HIS A O 1
ATOM 736 N N . TRP A 1 93 ? 7.646 8.368 -9.240 1.00 81.06 93 TRP A N 1
ATOM 737 C CA . TRP A 1 93 ? 8.751 8.471 -10.185 1.00 81.06 93 TRP A CA 1
ATOM 738 C C . TRP A 1 93 ? 9.841 7.471 -9.823 1.00 81.06 93 TRP A C 1
ATOM 740 O O . TRP A 1 93 ? 10.360 7.489 -8.710 1.00 81.06 93 TRP A O 1
ATOM 750 N N . ASP A 1 94 ? 10.216 6.637 -10.790 1.00 70.38 94 ASP A N 1
ATOM 751 C CA . ASP A 1 94 ? 11.255 5.618 -10.606 1.00 70.38 94 ASP A CA 1
ATOM 752 C C . ASP A 1 94 ? 12.669 6.198 -10.626 1.00 70.38 94 ASP A C 1
ATOM 754 O O . ASP A 1 94 ? 13.605 5.575 -10.135 1.00 70.38 94 ASP A O 1
ATOM 758 N N . HIS A 1 95 ? 12.841 7.384 -11.217 1.00 63.88 95 HIS A N 1
ATOM 759 C CA . HIS A 1 95 ? 14.166 7.952 -11.444 1.00 63.88 95 HIS A CA 1
ATOM 760 C C . HIS A 1 95 ? 14.680 8.800 -10.275 1.00 63.88 95 HIS A C 1
ATOM 762 O O . HIS A 1 95 ? 15.890 8.932 -10.150 1.00 63.88 95 HIS A O 1
ATOM 768 N N . TYR A 1 96 ? 13.799 9.340 -9.421 1.00 53.56 96 TYR A N 1
ATOM 769 C CA . TYR A 1 96 ? 14.163 10.209 -8.290 1.00 53.56 96 TYR A CA 1
ATOM 770 C C . TYR A 1 96 ? 13.065 10.187 -7.199 1.00 53.56 96 TYR A C 1
ATOM 772 O O . TYR A 1 96 ? 12.145 11.005 -7.227 1.00 53.56 96 TYR A O 1
ATOM 780 N N . PRO A 1 97 ? 13.103 9.227 -6.256 1.00 56.69 97 PRO A N 1
ATOM 781 C CA . PRO A 1 97 ? 12.067 9.080 -5.229 1.00 56.69 97 PRO A CA 1
ATOM 782 C C . PRO A 1 97 ? 12.197 10.082 -4.069 1.00 56.69 97 PRO A C 1
ATOM 784 O O . PRO A 1 97 ? 11.181 10.450 -3.480 1.00 56.69 97 PRO A O 1
ATOM 787 N N . ASP A 1 98 ? 13.408 10.556 -3.761 1.00 58.00 98 ASP A N 1
ATOM 788 C CA . ASP A 1 98 ? 13.664 11.348 -2.549 1.00 58.00 98 ASP A CA 1
ATOM 789 C C . ASP A 1 98 ? 13.066 12.764 -2.626 1.00 58.00 98 ASP A C 1
ATOM 791 O O . ASP A 1 98 ? 12.462 13.222 -1.663 1.00 58.00 98 ASP A O 1
ATOM 795 N N . GLU A 1 99 ? 13.096 13.432 -3.785 1.00 59.66 99 GLU A N 1
ATOM 796 C CA . GLU A 1 99 ? 12.463 14.757 -3.963 1.00 59.66 99 GLU A CA 1
ATOM 797 C C . GLU A 1 99 ? 10.934 14.731 -3.811 1.00 59.66 99 GLU A C 1
ATOM 799 O O . GLU A 1 99 ? 10.294 15.769 -3.656 1.00 59.66 99 GLU A O 1
ATOM 804 N N . ALA A 1 100 ? 10.313 13.551 -3.880 1.00 58.75 100 ALA A N 1
ATOM 805 C CA . ALA A 1 100 ? 8.870 13.433 -3.745 1.00 58.75 100 ALA A CA 1
ATOM 806 C C . ALA A 1 100 ? 8.399 13.372 -2.282 1.00 58.75 100 ALA A C 1
ATOM 808 O O . ALA A 1 100 ? 7.198 13.544 -2.053 1.00 58.75 100 ALA A O 1
ATOM 809 N N . LEU A 1 101 ? 9.318 13.121 -1.340 1.00 57.25 101 LEU A N 1
ATOM 810 C CA . LEU A 1 101 ? 9.049 12.832 0.073 1.00 57.25 101 LEU A CA 1
ATOM 811 C C . LEU A 1 101 ? 9.481 13.944 1.046 1.00 57.25 101 LEU A C 1
ATOM 813 O O . LEU A 1 101 ? 9.072 13.883 2.208 1.00 57.25 101 LEU A O 1
ATOM 817 N N . PHE A 1 102 ? 10.263 14.930 0.593 1.00 57.31 102 PHE A N 1
ATOM 818 C CA . PHE A 1 102 ? 10.750 16.063 1.393 1.00 57.31 102 PHE A CA 1
ATOM 819 C C . PHE A 1 102 ? 10.178 17.404 0.925 1.00 57.31 102 PHE A C 1
ATOM 821 O O . PHE A 1 102 ? 9.923 17.554 -0.291 1.00 57.31 102 PHE A O 1
#

pLDDT: mean 93.14, std 11.23, range [53.56, 98.75]

Radius of gyration: 13.5 Å; Cα contacts (8 Å, |Δi|>4): 165; chains: 1; bounding box: 31×33×29 Å

Solvent-accessible surface area (backbone atoms only — not comparable to full-atom values): 6019 Å² total; per-residue (Å²): 136,92,84,82,67,69,60,90,42,69,55,15,45,52,52,22,71,43,46,72,40,54,21,80,78,66,66,37,68,48,78,82,67,83,42,59,58,92,65,67,29,62,42,47,55,38,40,76,70,75,43,91,37,69,46,80,42,55,40,66,57,42,14,34,56,63,45,52,79,74,45,69,93,70,51,25,66,32,83,39,83,88,44,30,52,19,36,29,41,37,31,81,52,90,90,60,53,67,77,64,78,106

Nearest PDB structures (foldseek):
  2vqr-assembly1_A  TM=5.586E-01  e=2.989E+00  Rhizobium johnstonii 3841
  4uph-assembly2_D  TM=5.729E-01  e=5.067E+00  Rhizobium rhizogenes K84

Mean predicted aligned error: 4.13 Å

=== Feature glossary ===
Legend for the data blocks above and below:

— What the protein is —

The amino-acid sequence is the protein's primary structure: the linear order of residues from the N-terminus to the C-terminus, written in one-letter code. Everything else here — the 3D coordinates, the secondary structure, the domain annotations — is ultimately a consequence of this string.

Database cross-references. InterPro integrates a dozen domain/family signature databases into unified entries with residue-range hits. GO terms attach function/process/location labels with evidence codes. CATH codes position the fold in a four-level structural taxonomy. Organism is the NCBI-taxonomy species name.

— Where its atoms are —

The mmCIF block holds the 3D Cartesian coordinates of each backbone atom (N, Cα, C, O) in ångströms. mmCIF is the PDB's canonical archive format — a tagged-loop text representation of the atomic model.

The six renders are orthographic views along the three Cartesian axes in both directions. Representation (cartoon, sticks, or surface) and color scheme (sequence-rainbow or by-chain) vary across proteins so the training set covers all the common visualization conventions.

— Local backbone conformation —

Secondary structure is the local, repeating backbone conformation. DSSP classifies it into eight states by reading the hydrogen-bond network: three helix types (H, G, I), two β types (E, B), two non-regular types (T, S), and unstructured coil (-).

SS3 is a coarse helix/strand/coil call (letters a/b/c) made by the P-SEA algorithm from inter-Cα distances and dihedrals. It is less detailed than DSSP but needs only Cα positions.

Backbone dihedral angles. Every residue except chain termini has a φ (preceding-C → N → Cα → C) and a ψ (N → Cα → C → next-N). They are reported in degrees following the IUPAC sign convention. Secondary structure is essentially a statement about which (φ, ψ) basin each residue occupies.

— Global shape and packing —

The geometric summary reports three shape descriptors. Rg (radius of gyration) measures how spread out the Cα atoms are about their centre of mass; compact globular proteins have small Rg, elongated or unfolded ones large. Cα contacts (<8 Å, |i−j|>4) count long-range residue pairs in spatial proximity — high for tightly packed folds, near zero for rods or random coil. The bounding-box extents give the protein's footprint along x, y, z in Å.

Solvent accessibility: the surface area of each residue that a 1.4 Å water probe can touch, in Å². When only backbone atoms are present the absolute values are lower than full-atom SASA (side chains contribute most of the area) and are flagged as backbone-only.

Plot images: a contact map (which residues are close in 3D, as an N×N binary image), a Ramachandran scatter (backbone torsion angles, revealing secondary-structure composition at a glance), and — for AlphaFold structures — a PAE heatmap (pairwise prediction confidence).

— Structural neighborhood —

Foldseek's 3Di representation compresses backbone geometry into a per-residue letter drawn from a learned twenty-state alphabet. It captures the tertiary interaction pattern around each residue — which residues are packed against it in space, regardless of where they are in sequence.

Structural nearest neighbors (via Foldseek easy-search vs the PDB). Reported per hit: target PDB id, E-value, and alignment TM-score. A TM-score above ~0.5 is the conventional threshold for 'same fold'.

— Confidence and disorder —

pLDDT (predicted Local Distance Difference Test) is AlphaFold's per-residue confidence score, ranging from 0 to 100. Values above 90 indicate high confidence (typically well-packed cores); 70–90 is confident; 50–70 low confidence; below 50 usually means the region is disordered or the prediction is unreliable there. AlphaFold stores pLDDT in the mmCIF B-factor column.

For experimental (PDB) structures, the B-factor (temperature factor) quantifies the positional spread of each atom in the crystal — a combination of thermal vibration and static disorder — in units of Å². High B-factors mark flexible loops or poorly resolved regions; low B-factors mark the rigid, well-ordered core.

Predicted Aligned Error (PAE) is an AlphaFold confidence matrix: entry (i, j) is the expected error in the position of residue j, in ångströms, when the prediction is superimposed on the true structure at residue i. Low PAE within a block of residues means that block is internally rigid and well-predicted; high PAE between two blocks means their relative placement is uncertain even if each block individually is confident.